Protein AF-A0A957A6W5-F1 (afdb_monomer)

pLDDT: mean 84.36, std 14.37, range [45.09, 97.31]

Radius of gyration: 15.6 Å; Cα contacts (8 Å, |Δi|>4): 17; chains: 1; bounding box: 34×22×34 Å

Mean predicted aligned error: 8.24 Å

Foldseek 3Di:
DPPPPLLVVLVVVCVVVVHDDDPVVSVVCSVCVVVVVVVVVVCVVPPVNDDPDDDDDDDDDD

Secondary structure (DSSP, 8-state):
-----HHHHHHHHHHHTT----HHHHHHHHHHHHHHHHHHHHHHH-GGG--SS-----PPP-

Solvent-accessible surface area (backbone atoms only — not comparable to full-atom values): 4041 Å² total; per-residue (Å²): 125,81,87,67,59,53,58,60,53,48,53,51,54,37,51,75,72,69,54,87,74,53,72,74,58,48,50,55,48,43,69,47,41,64,61,54,50,51,56,58,55,53,60,70,70,41,67,89,73,56,66,95,58,83,76,89,80,77,76,78,85,127

Nearest PDB structures (foldseek):
  6c62-assembly1_D  TM=6.106E-01  e=4.957E-01  Pseudomonas sp. ADP
  2g5i-assembly1_C  TM=6.703E-01  e=1.836E+00  Staphylococcus aureus
  6kag-assembly1_A  TM=4.844E-01  e=3.658E+00  Homo sapiens

Structure (mmCIF, N/CA/C/O backbone):
data_AF-A0A957A6W5-F1
#
_entry.id   AF-A0A957A6W5-F1
#
loop_
_atom_site.group_PDB
_atom_site.id
_atom_site.type_symbol
_atom_site.label_atom_id
_atom_site.label_alt_id
_atom_site.label_comp_id
_atom_site.label_asym_id
_atom_site.label_entity_id
_atom_site.label_seq_id
_atom_site.pdbx_PDB_ins_code
_atom_site.Cartn_x
_atom_site.Cartn_y
_atom_site.Cartn_z
_atom_site.occupancy
_atom_site.B_iso_or_equiv
_atom_site.auth_seq_id
_atom_site.auth_comp_id
_atom_site.auth_asym_id
_atom_site.auth_atom_id
_atom_site.pdbx_PDB_model_num
ATOM 1 N N . MET A 1 1 ? -9.004 -4.572 -17.916 1.00 45.09 1 MET A N 1
ATOM 2 C CA . MET A 1 1 ? -8.873 -5.020 -16.516 1.00 45.09 1 MET A CA 1
ATOM 3 C C . MET A 1 1 ? -10.277 -5.214 -15.992 1.00 45.09 1 MET A C 1
ATOM 5 O O . MET A 1 1 ? -11.085 -4.326 -16.229 1.00 45.09 1 MET A O 1
ATOM 9 N N . ALA A 1 2 ? -10.598 -6.361 -15.384 1.00 49.75 2 ALA A N 1
ATOM 10 C CA . ALA A 1 2 ? -11.846 -6.460 -14.628 1.00 49.75 2 ALA A CA 1
ATOM 11 C C . ALA A 1 2 ? -11.878 -5.278 -13.656 1.00 49.75 2 ALA A C 1
ATOM 13 O O . ALA A 1 2 ? -10.830 -4.932 -13.110 1.00 49.75 2 ALA A O 1
ATOM 14 N N . GLU A 1 3 ? -13.025 -4.625 -13.530 1.00 54.94 3 GLU A N 1
ATOM 15 C CA . GLU A 1 3 ? -13.243 -3.510 -12.616 1.00 54.94 3 GLU A CA 1
ATOM 16 C C . GLU A 1 3 ? -13.046 -4.054 -11.194 1.00 54.94 3 GLU A C 1
ATOM 18 O O . GLU A 1 3 ? -13.952 -4.599 -10.567 1.00 54.94 3 GLU A O 1
ATOM 23 N N . ILE A 1 4 ? -11.789 -4.086 -10.745 1.00 62.00 4 ILE A N 1
ATOM 24 C CA . ILE A 1 4 ? -11.455 -4.470 -9.386 1.00 62.00 4 ILE A CA 1
ATOM 25 C C . ILE A 1 4 ? -12.043 -3.355 -8.548 1.00 62.00 4 ILE A C 1
ATOM 27 O O . ILE A 1 4 ? -11.625 -2.209 -8.674 1.00 62.00 4 ILE A O 1
ATOM 31 N N . ASP A 1 5 ? -13.007 -3.714 -7.711 1.00 89.75 5 ASP A N 1
ATOM 32 C CA . ASP A 1 5 ? -13.425 -2.885 -6.594 1.00 89.75 5 ASP A CA 1
ATOM 33 C C . ASP A 1 5 ? -12.176 -2.541 -5.763 1.00 89.75 5 ASP A C 1
ATOM 35 O O . ASP A 1 5 ? -11.644 -3.376 -5.019 1.00 89.75 5 ASP A O 1
ATOM 39 N N . VAL A 1 6 ? -11.648 -1.337 -6.010 1.00 92.69 6 VAL A N 1
ATOM 40 C CA . VAL A 1 6 ? -10.400 -0.824 -5.435 1.00 92.69 6 VAL A CA 1
ATOM 41 C C . VAL A 1 6 ? -10.521 -0.774 -3.922 1.00 92.69 6 VAL A C 1
ATOM 43 O O . VAL A 1 6 ? -9.572 -1.121 -3.222 1.00 92.69 6 VAL A O 1
ATOM 46 N N . GLU A 1 7 ? -11.702 -0.420 -3.418 1.00 94.38 7 GLU A N 1
ATOM 47 C CA . GLU A 1 7 ? -11.965 -0.348 -1.991 1.00 94.38 7 GLU A CA 1
ATOM 48 C C . GLU A 1 7 ? -11.829 -1.720 -1.339 1.00 94.38 7 GLU A C 1
ATOM 50 O O . GLU A 1 7 ? -11.055 -1.879 -0.391 1.00 94.38 7 GLU A O 1
ATOM 55 N N . ARG A 1 8 ? -12.498 -2.739 -1.890 1.00 95.38 8 ARG A N 1
ATOM 56 C CA . ARG A 1 8 ? -12.358 -4.113 -1.393 1.00 95.38 8 ARG A CA 1
ATOM 57 C C . ARG A 1 8 ? -10.899 -4.570 -1.412 1.00 95.38 8 ARG A C 1
ATOM 59 O O . ARG A 1 8 ? -10.418 -5.111 -0.423 1.00 95.38 8 ARG A O 1
ATOM 66 N N . LYS A 1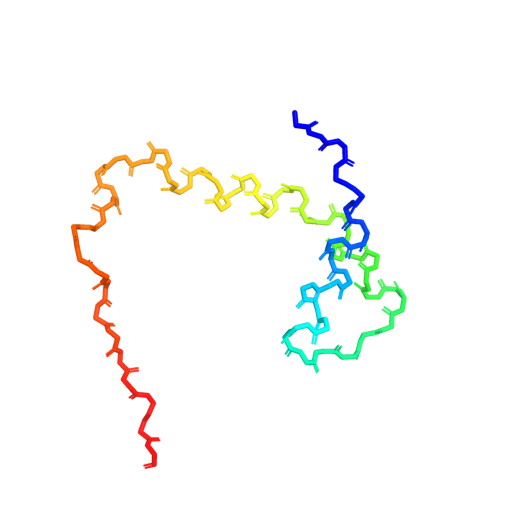 9 ? -10.169 -4.308 -2.503 1.00 95.31 9 LYS A N 1
ATOM 67 C CA . LYS A 1 9 ? -8.755 -4.699 -2.619 1.00 95.31 9 LYS A CA 1
ATOM 68 C C . LYS A 1 9 ? -7.878 -4.025 -1.558 1.00 95.31 9 LYS A C 1
ATOM 70 O O . LYS A 1 9 ? -7.024 -4.690 -0.978 1.00 95.31 9 LYS A O 1
ATOM 75 N N . VAL A 1 10 ? -8.069 -2.732 -1.306 1.00 95.69 10 VAL A N 1
ATOM 76 C CA . VAL A 1 10 ? -7.320 -1.999 -0.276 1.00 95.69 10 VAL A CA 1
ATOM 77 C C . VAL A 1 10 ? -7.623 -2.555 1.114 1.00 95.69 10 VAL A C 1
ATOM 79 O O . VAL A 1 10 ? -6.693 -2.788 1.884 1.00 95.69 10 VAL A O 1
ATOM 82 N N . ARG A 1 11 ? -8.894 -2.837 1.420 1.00 96.25 11 ARG A N 1
ATOM 83 C CA . ARG A 1 11 ? -9.291 -3.439 2.702 1.00 96.25 11 ARG A CA 1
ATOM 84 C C . ARG A 1 11 ? -8.661 -4.816 2.913 1.00 96.25 11 ARG A C 1
ATOM 86 O O . ARG A 1 11 ? -8.116 -5.053 3.988 1.00 96.25 11 ARG A O 1
ATOM 93 N N . ASP A 1 12 ? -8.670 -5.674 1.894 1.00 95.94 12 ASP A N 1
ATOM 94 C CA . ASP A 1 12 ? -8.048 -7.003 1.959 1.00 95.94 12 ASP A CA 1
ATOM 95 C C . ASP A 1 12 ? -6.544 -6.900 2.263 1.00 95.94 12 ASP A C 1
ATOM 97 O O . ASP A 1 12 ? -6.049 -7.553 3.178 1.00 95.94 12 ASP A O 1
ATOM 101 N N . LEU A 1 13 ? -5.822 -6.020 1.558 1.00 95.31 13 LEU A N 1
ATOM 102 C CA . LEU A 1 13 ? -4.379 -5.830 1.752 1.00 95.31 13 LEU A CA 1
ATOM 103 C C . LEU A 1 13 ? -4.037 -5.301 3.150 1.00 95.31 13 LEU A C 1
ATOM 105 O O . LEU A 1 13 ? -3.069 -5.746 3.766 1.00 95.31 13 LEU A O 1
ATOM 109 N N . LEU A 1 14 ? -4.821 -4.350 3.658 1.00 96.12 14 LEU A N 1
ATOM 110 C CA . LEU A 1 14 ? -4.632 -3.811 5.003 1.00 96.12 14 LEU A CA 1
ATOM 111 C C . LEU A 1 14 ? -4.899 -4.877 6.072 1.00 96.12 14 LEU A C 1
ATOM 113 O O . LEU A 1 14 ? -4.140 -4.967 7.037 1.00 96.12 14 LEU A O 1
ATOM 117 N N . ALA A 1 15 ? -5.926 -5.707 5.877 1.00 95.56 15 ALA A N 1
ATOM 118 C CA . ALA A 1 15 ? -6.247 -6.811 6.773 1.00 95.56 15 ALA A CA 1
ATOM 119 C C . ALA A 1 15 ? -5.162 -7.901 6.759 1.00 95.56 15 ALA A C 1
ATOM 121 O O . ALA A 1 15 ? -4.734 -8.345 7.824 1.00 95.56 15 ALA A O 1
ATOM 122 N N . GLU A 1 16 ? -4.668 -8.295 5.582 1.00 96.88 16 GLU A N 1
ATOM 123 C CA . GLU A 1 16 ? -3.559 -9.251 5.431 1.00 96.88 16 GLU A CA 1
ATOM 124 C C . GLU A 1 16 ? -2.269 -8.748 6.095 1.00 96.88 16 GLU A C 1
ATOM 126 O O . GLU A 1 16 ? -1.533 -9.528 6.699 1.00 96.88 16 GLU A O 1
ATOM 131 N N . ALA A 1 17 ? -2.017 -7.438 6.041 1.00 95.38 17 ALA A N 1
ATOM 132 C CA . ALA A 1 17 ? -0.898 -6.795 6.724 1.00 95.38 17 ALA A CA 1
ATOM 133 C C . ALA A 1 17 ? -1.123 -6.601 8.240 1.00 95.38 17 ALA A C 1
ATOM 135 O O . ALA A 1 17 ? -0.224 -6.127 8.937 1.00 95.38 17 ALA A O 1
ATOM 136 N N . GLY A 1 18 ? -2.301 -6.959 8.765 1.00 96.56 18 GLY A N 1
ATOM 137 C CA . GLY A 1 18 ? -2.645 -6.839 10.182 1.00 96.56 18 GLY A CA 1
ATOM 138 C C . GLY A 1 18 ? -2.943 -5.410 10.645 1.00 96.56 18 GLY A C 1
ATOM 139 O O . GLY A 1 18 ? -2.943 -5.146 11.848 1.00 96.56 18 GLY A O 1
ATOM 140 N N . PHE A 1 19 ? -3.197 -4.477 9.725 1.00 95.81 19 PHE A N 1
ATOM 141 C CA . PHE A 1 19 ? -3.546 -3.105 10.075 1.00 95.81 19 PHE A CA 1
ATOM 142 C C . PHE A 1 19 ? -5.025 -2.968 10.427 1.00 95.81 19 PHE A C 1
ATOM 144 O O . PHE A 1 19 ? -5.908 -3.529 9.783 1.00 95.81 19 PHE A O 1
ATOM 151 N N . THR A 1 20 ? -5.298 -2.151 11.441 1.00 93.38 20 THR A N 1
ATOM 152 C CA . THR A 1 20 ? -6.649 -1.701 11.795 1.00 93.38 20 THR A CA 1
ATOM 153 C C . THR A 1 20 ? -6.680 -0.189 11.639 1.00 93.38 20 THR A C 1
ATOM 155 O O . THR A 1 20 ? -6.151 0.539 12.477 1.00 93.38 20 THR A O 1
ATOM 158 N N . LEU A 1 21 ? -7.232 0.277 10.522 1.00 94.00 21 LEU A N 1
ATOM 159 C CA . LEU A 1 21 ? -7.307 1.693 10.173 1.00 94.00 21 LEU A CA 1
ATOM 160 C C . LEU A 1 21 ? -8.743 2.200 10.294 1.00 94.00 21 LEU A C 1
ATOM 162 O O . LEU A 1 21 ? -9.698 1.429 10.20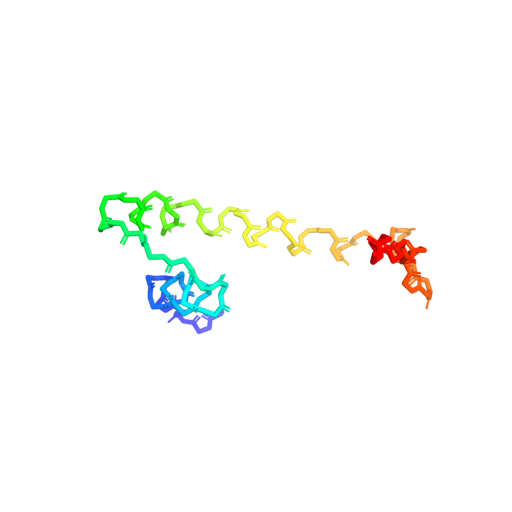0 1.00 94.00 21 LEU A O 1
ATOM 166 N N . THR A 1 22 ? -8.888 3.506 10.494 1.00 97.31 22 THR A N 1
ATOM 167 C CA . THR A 1 22 ? -10.187 4.174 10.418 1.00 97.31 22 THR A CA 1
ATOM 168 C C . THR A 1 22 ? -10.653 4.287 8.966 1.00 97.31 22 THR A C 1
ATOM 170 O O . THR A 1 22 ? -9.856 4.228 8.031 1.00 97.31 22 THR A O 1
ATOM 173 N N . GLU A 1 23 ? -11.950 4.512 8.764 1.00 96.44 23 GLU A N 1
ATOM 174 C CA . GLU A 1 23 ? -12.530 4.710 7.428 1.00 96.44 23 GLU A CA 1
ATOM 175 C C . GLU A 1 23 ? -11.904 5.901 6.679 1.00 96.44 23 GLU A C 1
ATOM 177 O O . GLU A 1 23 ? -11.618 5.806 5.488 1.00 96.44 23 GLU A O 1
ATOM 182 N N . GLU A 1 24 ? -11.595 6.994 7.387 1.00 96.88 24 GLU A N 1
ATOM 183 C CA . GLU A 1 24 ? -10.896 8.154 6.812 1.00 96.88 24 GLU A CA 1
ATOM 184 C C . GLU A 1 24 ? -9.493 7.792 6.309 1.00 96.88 24 GLU A C 1
ATOM 186 O O . GLU A 1 24 ? -9.067 8.247 5.251 1.00 96.88 24 GLU A O 1
ATOM 191 N N . GLN A 1 25 ? -8.775 6.939 7.042 1.00 96.81 25 GLN A N 1
ATOM 192 C CA . GLN A 1 25 ? -7.455 6.467 6.630 1.00 96.81 25 GLN A CA 1
ATOM 193 C C . GLN A 1 25 ? -7.553 5.524 5.430 1.00 96.81 25 GLN A C 1
ATOM 195 O O . GLN A 1 25 ? -6.746 5.624 4.509 1.00 96.81 25 GLN A O 1
ATOM 200 N N . ILE A 1 26 ? -8.549 4.634 5.414 1.00 97.12 26 ILE A N 1
ATOM 201 C CA . ILE A 1 26 ? -8.794 3.727 4.287 1.00 97.12 26 ILE A CA 1
ATOM 202 C C . ILE A 1 26 ? -9.086 4.530 3.016 1.00 97.12 26 ILE A C 1
ATOM 204 O O . ILE A 1 26 ? -8.513 4.215 1.976 1.00 97.12 26 ILE A O 1
ATOM 208 N N . ALA A 1 27 ? -9.882 5.600 3.097 1.00 96.81 27 ALA A N 1
ATOM 209 C CA . ALA A 1 27 ? -10.199 6.452 1.950 1.00 96.81 27 ALA A CA 1
ATOM 210 C C . ALA A 1 27 ? -8.944 7.021 1.261 1.00 96.81 27 ALA A C 1
ATOM 212 O O . ALA A 1 27 ? -8.862 6.998 0.034 1.00 96.81 27 ALA A O 1
ATOM 213 N N . ILE A 1 28 ? -7.932 7.434 2.036 1.00 97.25 28 ILE A N 1
ATOM 214 C CA . ILE A 1 28 ? -6.646 7.916 1.499 1.00 97.25 28 ILE A CA 1
ATOM 215 C C . ILE A 1 28 ? -5.958 6.822 0.673 1.00 97.25 28 ILE A C 1
ATOM 217 O O . ILE A 1 28 ? -5.449 7.079 -0.419 1.00 97.25 28 ILE A O 1
ATOM 221 N N . PHE A 1 29 ? -5.945 5.584 1.173 1.00 96.00 29 PHE A N 1
ATOM 222 C CA . PHE A 1 29 ? -5.347 4.467 0.446 1.00 96.00 29 PHE A CA 1
ATOM 223 C C . PHE A 1 29 ? -6.157 4.087 -0.789 1.00 96.00 29 PHE A C 1
ATOM 225 O O . PHE A 1 29 ? -5.554 3.796 -1.814 1.00 96.00 29 PHE A O 1
ATOM 232 N N . VAL A 1 30 ? -7.490 4.122 -0.727 1.00 96.38 30 VAL A N 1
ATOM 233 C CA . VAL A 1 30 ? -8.361 3.867 -1.887 1.00 96.38 30 VAL A CA 1
ATOM 234 C C . VAL A 1 30 ? -8.106 4.877 -3.000 1.00 96.38 30 VAL A C 1
ATOM 236 O O . VAL A 1 30 ? -7.966 4.479 -4.155 1.00 96.38 30 VAL A O 1
ATOM 239 N N . GLU A 1 31 ? -7.972 6.159 -2.658 1.00 96.69 31 GLU A N 1
ATOM 240 C CA . GLU A 1 31 ? -7.647 7.220 -3.613 1.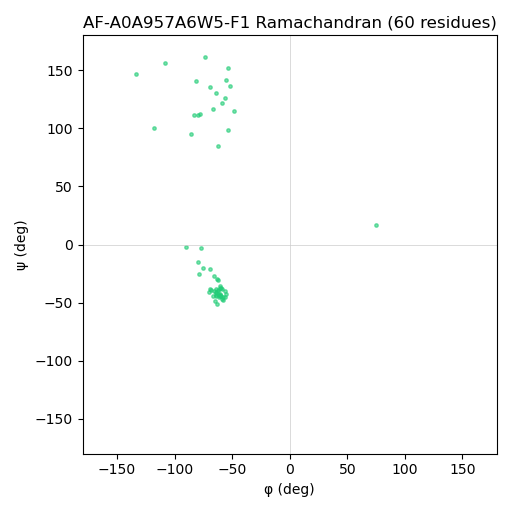00 96.69 31 GLU A CA 1
ATOM 241 C C . GLU A 1 31 ? -6.249 7.035 -4.226 1.00 96.69 31 GLU A C 1
ATOM 243 O O . GLU A 1 31 ? -6.077 7.147 -5.440 1.00 96.69 31 GLU A O 1
ATOM 248 N N . ALA A 1 32 ? -5.246 6.705 -3.407 1.00 95.50 32 ALA A N 1
ATOM 249 C CA . ALA A 1 32 ? -3.860 6.579 -3.858 1.00 95.50 32 ALA A CA 1
ATOM 250 C C . ALA A 1 32 ? -3.549 5.251 -4.578 1.00 95.50 32 ALA A C 1
ATOM 252 O O . ALA A 1 32 ? -2.608 5.181 -5.374 1.00 95.50 32 ALA A O 1
ATOM 253 N N . TYR A 1 33 ? -4.307 4.184 -4.303 1.00 95.00 33 TYR A N 1
ATOM 254 C CA . TYR A 1 33 ? -3.990 2.821 -4.741 1.00 95.00 33 TYR A CA 1
ATOM 255 C C . TYR A 1 33 ? -3.786 2.666 -6.254 1.00 95.00 33 TYR A C 1
ATOM 257 O O . TYR A 1 33 ? -2.821 1.997 -6.630 1.00 95.00 33 TYR A O 1
ATOM 265 N N . PRO A 1 34 ? -4.604 3.266 -7.145 1.00 94.56 34 PRO A N 1
ATOM 266 C CA . PRO A 1 34 ? -4.404 3.125 -8.586 1.00 94.56 34 PRO A CA 1
ATOM 267 C C . PRO A 1 34 ? -3.022 3.604 -9.045 1.00 94.56 34 PRO A C 1
ATOM 269 O O . PRO A 1 34 ? -2.335 2.881 -9.764 1.00 94.56 34 PRO A O 1
ATOM 272 N N . ALA A 1 35 ? -2.575 4.768 -8.560 1.00 94.88 35 ALA A N 1
ATOM 273 C CA . ALA A 1 35 ? -1.264 5.320 -8.898 1.00 94.88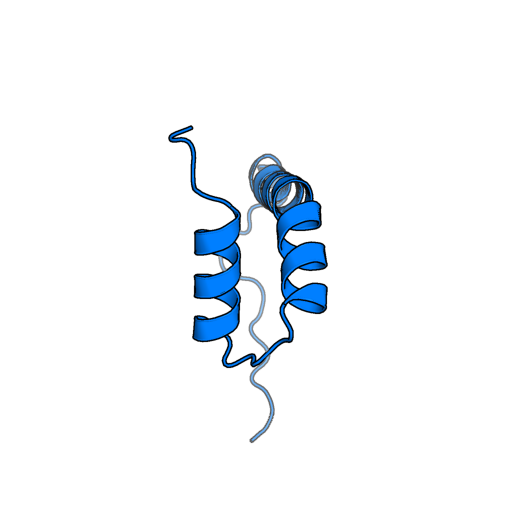 35 ALA A CA 1
ATOM 274 C C . ALA A 1 35 ? -0.119 4.480 -8.308 1.00 94.88 35 ALA A C 1
ATOM 276 O O . ALA A 1 35 ? 0.891 4.244 -8.971 1.00 94.88 35 ALA A O 1
ATOM 277 N N . LEU A 1 36 ? -0.282 3.976 -7.079 1.00 94.06 36 LEU A N 1
ATOM 278 C CA . LEU A 1 36 ? 0.691 3.072 -6.457 1.00 94.06 36 LEU A CA 1
ATOM 279 C C . LEU A 1 36 ? 0.813 1.751 -7.227 1.00 94.06 36 LEU A C 1
ATOM 281 O O . LEU A 1 36 ? 1.921 1.246 -7.417 1.00 94.06 36 LEU A O 1
ATOM 285 N N . ARG A 1 37 ? -0.315 1.198 -7.690 1.00 93.50 37 ARG A N 1
ATOM 286 C CA . ARG A 1 37 ? -0.352 -0.026 -8.495 1.00 93.50 37 ARG A CA 1
ATOM 287 C C . ARG A 1 37 ? 0.335 0.179 -9.839 1.00 93.50 37 ARG A C 1
ATOM 289 O O . ARG A 1 37 ? 1.200 -0.620 -10.179 1.00 93.50 37 ARG A O 1
ATOM 296 N N . GLU A 1 38 ? 0.000 1.250 -10.552 1.00 93.00 38 GLU A N 1
ATOM 297 C CA . GLU A 1 38 ? 0.634 1.595 -11.829 1.00 93.00 38 GLU A CA 1
ATOM 298 C C . GLU A 1 38 ? 2.145 1.804 -11.668 1.00 93.00 38 GLU A C 1
ATOM 300 O O . GLU A 1 38 ? 2.938 1.257 -12.435 1.00 93.00 38 GLU A O 1
ATOM 305 N N . GLY A 1 39 ? 2.560 2.522 -10.621 1.00 90.56 39 GLY A N 1
ATOM 306 C CA . GLY A 1 39 ? 3.970 2.696 -10.288 1.00 90.56 39 GLY A CA 1
ATOM 307 C C . GLY A 1 39 ? 4.678 1.359 -10.064 1.00 90.56 39 GLY A C 1
ATOM 308 O O . GLY A 1 39 ? 5.725 1.114 -10.661 1.00 90.56 39 GLY A O 1
ATOM 309 N N . ALA A 1 40 ? 4.086 0.459 -9.274 1.00 89.25 40 ALA A N 1
ATOM 310 C CA . ALA A 1 40 ? 4.629 -0.880 -9.050 1.00 89.25 40 ALA A CA 1
ATOM 311 C C . ALA A 1 40 ? 4.696 -1.717 -10.341 1.00 89.25 40 ALA A C 1
ATOM 313 O O . ALA A 1 40 ? 5.689 -2.404 -10.571 1.00 89.25 40 ALA A O 1
ATOM 314 N N . ASP A 1 41 ? 3.677 -1.637 -11.198 1.00 89.19 41 ASP A N 1
ATOM 315 C CA . ASP A 1 41 ? 3.653 -2.313 -12.499 1.00 89.19 41 ASP A CA 1
ATOM 316 C C . ASP A 1 41 ? 4.746 -1.794 -13.442 1.00 89.19 41 ASP A C 1
ATOM 318 O O . ASP A 1 41 ? 5.391 -2.582 -14.138 1.00 89.19 41 ASP A O 1
ATOM 322 N N . SER A 1 42 ? 5.020 -0.487 -13.423 1.00 88.12 42 SER A N 1
ATOM 323 C CA . SER A 1 42 ? 6.051 0.126 -14.267 1.00 88.12 42 SER A CA 1
ATOM 324 C C . SER A 1 42 ? 7.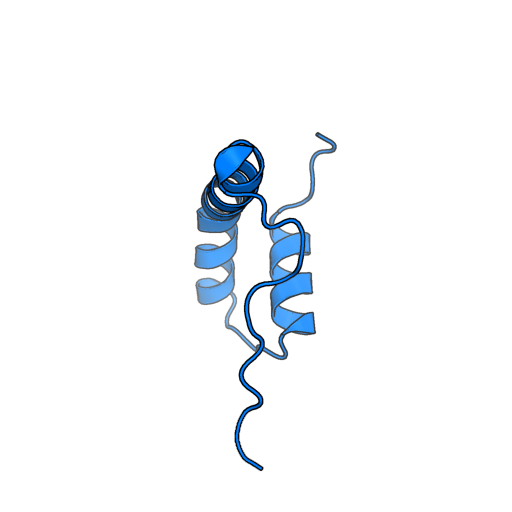461 -0.404 -13.977 1.00 88.12 42 SER A C 1
ATOM 326 O O . SER A 1 42 ? 8.270 -0.531 -14.897 1.00 88.12 42 SER A O 1
ATOM 328 N N . LEU A 1 43 ? 7.742 -0.810 -12.732 1.00 81.75 43 LEU A N 1
ATOM 329 C CA . LEU A 1 43 ? 9.031 -1.399 -12.350 1.00 81.75 43 LEU A CA 1
ATOM 330 C C . LEU A 1 43 ? 9.298 -2.721 -13.081 1.00 81.75 43 LEU A C 1
ATOM 332 O O . LEU A 1 43 ? 10.446 -3.041 -13.376 1.00 81.75 43 LEU A O 1
ATOM 336 N N . PHE A 1 44 ? 8.249 -3.469 -13.434 1.00 77.06 44 PHE A N 1
ATOM 337 C CA . PHE A 1 44 ? 8.386 -4.706 -14.202 1.00 77.06 44 PHE A CA 1
ATOM 338 C C . PHE A 1 44 ? 8.586 -4.470 -15.702 1.00 77.06 44 PHE A C 1
ATOM 340 O O . PHE A 1 44 ? 8.986 -5.402 -16.406 1.00 77.06 44 PHE A O 1
ATOM 347 N N . ALA A 1 45 ? 8.325 -3.264 -16.213 1.00 83.62 45 ALA A N 1
ATOM 348 C CA . ALA A 1 45 ? 8.530 -2.928 -17.622 1.00 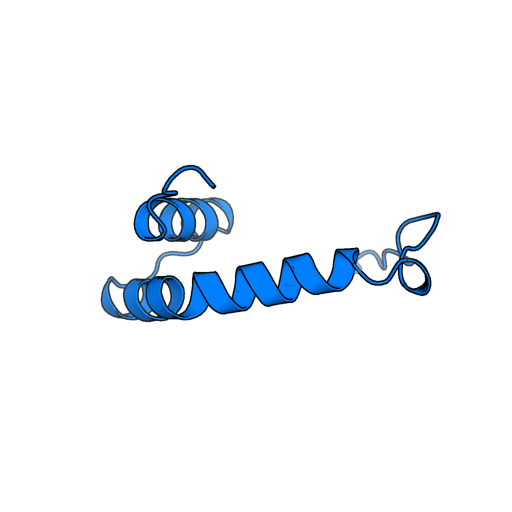83.62 45 ALA A CA 1
ATOM 349 C C . ALA A 1 45 ? 10.014 -2.717 -17.977 1.00 83.62 45 ALA A C 1
ATOM 351 O O . ALA A 1 45 ? 10.384 -2.847 -19.143 1.00 83.62 45 ALA A O 1
ATOM 352 N N . VAL A 1 46 ? 10.868 -2.442 -16.987 1.00 80.12 46 VAL A N 1
ATOM 353 C CA . VAL A 1 46 ? 12.312 -2.247 -17.174 1.00 80.12 46 VAL A CA 1
ATOM 354 C C . VAL A 1 46 ? 13.010 -3.606 -17.138 1.00 80.12 46 VAL A C 1
ATOM 356 O O . VAL A 1 46 ? 13.303 -4.141 -16.069 1.00 80.12 46 VAL A O 1
ATOM 359 N N . GLN A 1 47 ? 13.247 -4.196 -18.311 1.00 75.50 47 GLN A N 1
ATOM 360 C CA . GLN A 1 47 ? 13.863 -5.524 -18.431 1.00 75.50 47 GLN A CA 1
ATOM 361 C C . GLN A 1 47 ? 15.257 -5.583 -17.800 1.00 75.50 47 GLN A C 1
ATOM 363 O O . GLN A 1 47 ? 15.595 -6.563 -17.149 1.00 75.50 47 GLN A O 1
ATOM 368 N N . GLU A 1 48 ? 16.037 -4.516 -17.927 1.00 72.25 48 GLU A N 1
ATOM 369 C CA . GLU A 1 48 ? 17.396 -4.403 -17.395 1.00 72.25 48 GLU A CA 1
ATOM 370 C C . GLU A 1 48 ? 17.434 -4.339 -15.861 1.00 72.25 48 GLU A C 1
ATOM 372 O O . GLU A 1 48 ? 18.464 -4.627 -15.257 1.00 72.25 48 GLU A O 1
ATOM 377 N N . ALA A 1 49 ? 16.319 -3.967 -15.226 1.00 68.56 49 ALA A N 1
ATOM 378 C CA . ALA A 1 49 ? 16.172 -3.945 -13.772 1.00 68.56 49 ALA A CA 1
ATOM 379 C C . ALA A 1 49 ? 15.646 -5.276 -13.213 1.00 68.56 49 ALA A C 1
ATOM 381 O O . ALA A 1 49 ? 15.498 -5.419 -11.997 1.00 68.56 49 ALA A O 1
ATOM 382 N N . ARG A 1 50 ? 15.350 -6.259 -14.075 1.00 70.19 50 ARG A N 1
ATOM 383 C CA . ARG A 1 50 ? 14.948 -7.590 -13.628 1.00 70.19 50 ARG A CA 1
ATOM 384 C C .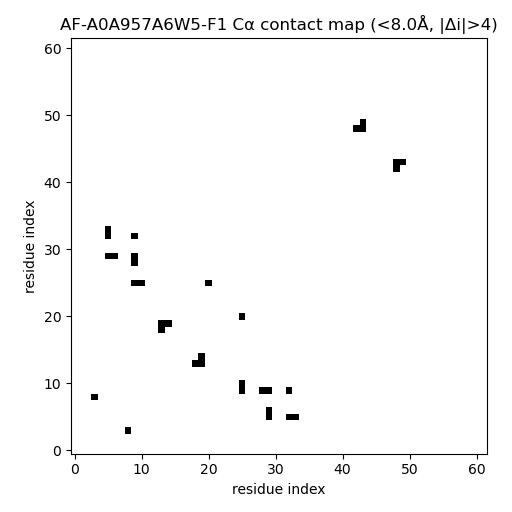 ARG A 1 50 ? 16.180 -8.358 -13.192 1.00 70.19 50 ARG A C 1
ATOM 386 O O . ARG A 1 50 ? 17.028 -8.722 -13.999 1.00 70.19 50 ARG A O 1
ATOM 393 N N . TYR A 1 51 ? 16.257 -8.622 -11.899 1.00 68.94 51 TYR A N 1
ATOM 394 C CA . TYR A 1 51 ? 17.260 -9.529 -11.376 1.00 68.94 51 TYR A CA 1
ATOM 395 C C . TYR A 1 51 ? 16.941 -10.966 -11.816 1.00 68.94 51 TYR A C 1
ATOM 397 O O . TYR A 1 51 ? 15.789 -11.393 -11.736 1.00 68.94 51 TYR A O 1
ATOM 405 N N . GLU A 1 52 ? 17.953 -11.714 -12.265 1.00 70.88 52 GLU A N 1
ATOM 406 C CA . GLU A 1 52 ? 17.812 -13.155 -12.544 1.00 70.88 52 GLU A CA 1
ATOM 407 C C . GLU A 1 52 ? 17.550 -13.957 -11.257 1.00 70.88 52 GLU A C 1
ATOM 409 O O . GLU A 1 52 ? 16.876 -14.985 -11.279 1.00 70.88 52 GLU A O 1
ATOM 414 N N . GLU A 1 53 ? 18.025 -13.439 -10.122 1.00 66.62 53 GLU A N 1
ATOM 415 C CA . GLU A 1 53 ? 17.855 -13.988 -8.778 1.00 66.62 53 GLU A CA 1
ATOM 416 C C . GLU A 1 53 ? 17.431 -12.867 -7.812 1.00 66.62 53 GLU A C 1
ATOM 418 O O . GLU A 1 53 ? 17.842 -11.721 -7.999 1.00 66.62 53 GLU A O 1
ATOM 423 N N . PRO A 1 54 ? 16.609 -13.132 -6.779 1.00 69.88 54 PRO A N 1
ATOM 424 C CA . PRO A 1 54 ? 16.184 -12.092 -5.844 1.00 69.88 54 PRO A CA 1
ATOM 425 C C . PRO A 1 54 ? 17.385 -11.378 -5.207 1.00 69.88 54 PRO A C 1
ATOM 427 O O . PRO A 1 54 ? 18.386 -12.006 -4.860 1.00 69.88 54 PRO A O 1
ATOM 430 N N . ALA A 1 55 ? 17.268 -10.058 -5.025 1.00 67.81 55 ALA A N 1
ATOM 431 C CA . ALA A 1 55 ? 18.278 -9.271 -4.324 1.00 67.81 55 ALA A CA 1
ATOM 432 C C . ALA A 1 55 ? 18.576 -9.867 -2.936 1.00 67.81 55 ALA A C 1
ATOM 434 O O . ALA A 1 55 ? 17.710 -10.489 -2.316 1.00 67.81 55 ALA A O 1
ATOM 435 N N . VAL A 1 56 ? 19.805 -9.659 -2.449 1.00 70.69 56 VAL A N 1
ATOM 436 C CA . VAL A 1 56 ? 20.291 -10.202 -1.171 1.00 70.69 56 VAL A CA 1
ATOM 437 C C . VAL A 1 56 ? 19.277 -9.949 -0.052 1.00 70.69 56 VAL A C 1
ATOM 439 O O . VAL A 1 56 ? 19.023 -8.808 0.335 1.00 70.69 56 VAL A O 1
ATOM 442 N N . ILE A 1 57 ? 18.714 -11.033 0.486 1.00 72.12 57 ILE A N 1
ATOM 443 C CA . ILE A 1 57 ? 17.833 -10.988 1.651 1.00 72.12 57 ILE A CA 1
ATOM 444 C C . ILE A 1 57 ? 18.725 -10.880 2.886 1.00 72.12 57 ILE A C 1
ATOM 446 O O . ILE A 1 57 ? 19.428 -11.826 3.238 1.00 72.12 57 ILE A O 1
ATOM 450 N N . TYR A 1 58 ? 18.697 -9.731 3.559 1.00 72.31 58 TYR A N 1
ATOM 451 C CA . TYR A 1 58 ? 19.323 -9.583 4.869 1.00 72.31 58 TYR A CA 1
ATOM 452 C C . TYR A 1 58 ? 18.353 -10.110 5.934 1.00 72.31 58 TYR A C 1
ATOM 454 O O . TYR A 1 58 ? 17.309 -9.489 6.145 1.00 72.31 58 TYR A O 1
ATOM 462 N N . PRO A 1 59 ? 18.644 -11.233 6.615 1.00 67.75 59 PRO A N 1
ATOM 463 C CA . PRO A 1 59 ? 17.812 -11.660 7.727 1.00 67.75 59 PRO A CA 1
ATOM 464 C C . PRO A 1 59 ? 17.897 -10.608 8.837 1.00 67.75 59 PRO A C 1
ATOM 466 O O . PRO A 1 59 ? 18.992 -10.195 9.232 1.00 67.75 59 PRO A O 1
ATOM 469 N N . ALA A 1 60 ? 16.743 -10.174 9.347 1.00 62.78 60 ALA A N 1
ATOM 470 C CA . ALA A 1 60 ? 16.706 -9.418 10.590 1.00 62.78 60 ALA A CA 1
ATOM 471 C C . ALA A 1 60 ? 17.382 -10.275 11.670 1.00 62.78 60 ALA A C 1
ATOM 473 O O . ALA A 1 60 ? 17.047 -11.450 11.828 1.00 62.78 60 ALA A O 1
ATOM 474 N N . LYS A 1 61 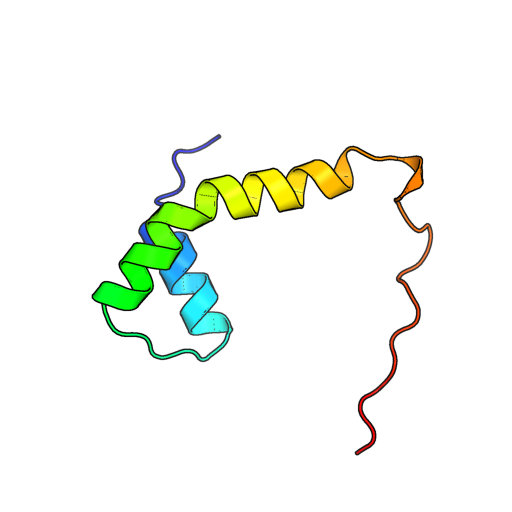? 18.384 -9.718 12.361 1.00 62.03 61 LYS A N 1
ATOM 475 C CA . LYS A 1 61 ? 19.020 -10.414 13.484 1.00 62.03 61 LYS A CA 1
ATOM 476 C C . LYS A 1 61 ? 17.940 -10.715 14.526 1.00 62.03 61 LYS A C 1
ATOM 478 O O . LYS A 1 61 ? 17.272 -9.785 14.973 1.00 62.03 61 LYS A O 1
ATOM 483 N N . VAL A 1 62 ? 17.777 -11.999 14.842 1.00 57.97 62 VAL A N 1
ATOM 484 C CA . VAL A 1 62 ? 16.985 -12.488 15.981 1.00 57.97 62 VAL A CA 1
ATOM 485 C C . VAL A 1 62 ? 17.654 -12.056 17.279 1.00 57.97 62 VAL A C 1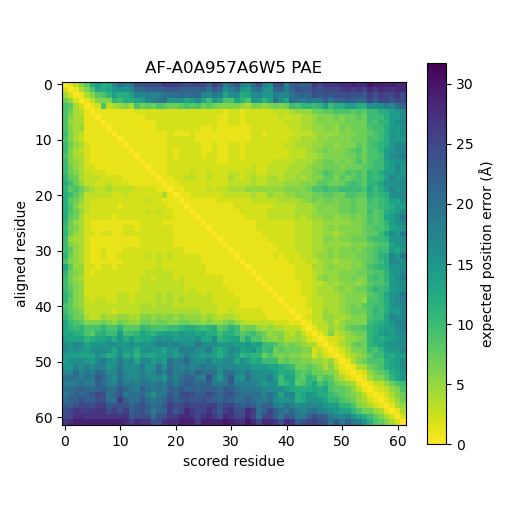
ATOM 487 O O . VAL A 1 62 ? 18.908 -12.097 17.318 1.00 57.97 62 VAL A O 1
#

Sequence (62 aa):
MAEIDVERKVRDLLAEAGFTLTEEQIAIFVEAYPALREGADSLFAVQEARYEEPAVIYPAKV